Protein AF-A0A9D2FN39-F1 (afdb_monomer_lite)

Structure (mmCIF, N/CA/C/O backbone):
data_AF-A0A9D2FN39-F1
#
_entry.id   AF-A0A9D2FN39-F1
#
loop_
_atom_site.group_PDB
_atom_site.id
_atom_site.type_symbol
_atom_site.label_atom_id
_atom_site.label_alt_id
_atom_site.label_comp_id
_atom_site.label_asym_id
_atom_site.label_entity_id
_atom_site.label_seq_id
_atom_site.pdbx_PDB_ins_code
_atom_site.Cartn_x
_atom_site.Cartn_y
_atom_site.Cartn_z
_atom_site.occupancy
_atom_site.B_iso_or_equiv
_atom_site.auth_seq_id
_atom_site.auth_comp_id
_atom_site.auth_asym_id
_atom_site.auth_atom_id
_atom_site.pdbx_PDB_model_num
ATOM 1 N N . MET A 1 1 ? 15.180 -17.647 -5.993 1.00 77.38 1 MET A N 1
ATOM 2 C CA . MET A 1 1 ? 15.152 -17.424 -7.448 1.00 77.38 1 MET A CA 1
ATOM 3 C C . MET A 1 1 ? 16.077 -18.434 -8.099 1.00 77.38 1 MET A C 1
ATOM 5 O O . MET A 1 1 ? 17.268 -18.437 -7.786 1.00 77.38 1 MET A O 1
ATOM 9 N N . LYS A 1 2 ? 15.514 -19.342 -8.891 1.00 93.94 2 LYS A N 1
ATOM 10 C CA . LYS A 1 2 ? 16.241 -20.324 -9.701 1.00 93.94 2 LYS A CA 1
ATOM 11 C C . LYS A 1 2 ? 17.017 -19.603 -10.814 1.00 93.94 2 LYS A C 1
ATOM 13 O O . LYS A 1 2 ? 16.816 -18.412 -11.041 1.00 93.94 2 LYS A O 1
ATOM 18 N N . SER A 1 3 ? 17.946 -20.296 -11.466 1.00 92.12 3 SER A N 1
ATOM 19 C CA . SER A 1 3 ? 18.763 -19.712 -12.542 1.00 92.12 3 SER A CA 1
ATOM 20 C C . SER A 1 3 ? 17.920 -19.317 -13.755 1.00 92.12 3 SER A C 1
ATOM 22 O O . SER A 1 3 ? 17.995 -18.175 -14.187 1.00 92.12 3 SER A O 1
ATOM 24 N N . TRP A 1 4 ? 17.048 -20.212 -14.217 1.00 92.31 4 TRP A N 1
ATOM 25 C CA . TRP A 1 4 ? 16.188 -19.981 -15.381 1.00 92.31 4 TRP A CA 1
ATOM 26 C C . TRP A 1 4 ? 15.209 -18.810 -15.182 1.00 92.31 4 TRP A C 1
ATOM 28 O O . TRP A 1 4 ? 15.008 -18.028 -16.100 1.00 92.31 4 TRP A O 1
ATOM 38 N N . GLU A 1 5 ? 14.695 -18.586 -13.965 1.00 90.94 5 GLU A N 1
ATOM 39 C CA . GLU A 1 5 ? 13.872 -17.399 -13.658 1.00 90.94 5 GLU A CA 1
ATOM 40 C C . GLU A 1 5 ? 14.658 -16.094 -13.865 1.00 90.94 5 GLU A C 1
ATOM 42 O O . GLU A 1 5 ? 14.114 -15.096 -14.332 1.00 90.94 5 GLU A O 1
ATOM 47 N N . LYS A 1 6 ? 15.954 -16.074 -13.516 1.00 90.75 6 LYS A N 1
ATOM 48 C CA . LYS A 1 6 ? 16.808 -14.893 -13.723 1.00 90.75 6 LYS A CA 1
ATOM 49 C C . LYS A 1 6 ? 17.036 -14.632 -15.205 1.00 90.75 6 LYS A C 1
ATOM 51 O O . LYS A 1 6 ? 17.062 -13.474 -15.606 1.00 90.75 6 LYS A O 1
ATOM 56 N N . GLU A 1 7 ? 17.213 -15.696 -15.981 1.00 94.06 7 GLU A N 1
ATOM 57 C CA . GLU A 1 7 ? 17.389 -15.629 -17.432 1.00 94.06 7 GLU A CA 1
ATOM 58 C C . GLU A 1 7 ? 16.121 -15.086 -18.096 1.00 94.06 7 GLU A C 1
ATOM 60 O O . GLU A 1 7 ? 16.196 -14.116 -18.843 1.00 94.06 7 GLU A O 1
ATOM 65 N N . GLU A 1 8 ? 14.947 -15.609 -17.733 1.00 91.56 8 GLU A N 1
ATOM 66 C CA . GLU A 1 8 ? 13.656 -15.094 -18.199 1.00 91.56 8 GLU A CA 1
ATOM 67 C C . GLU A 1 8 ? 13.478 -13.614 -17.8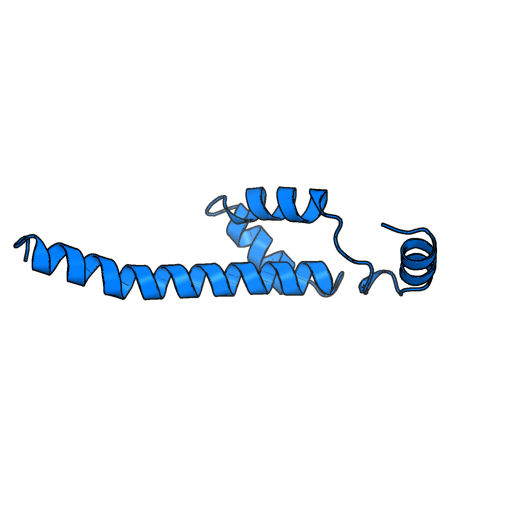42 1.00 91.56 8 GLU A C 1
ATOM 69 O O . GLU A 1 8 ? 13.189 -12.796 -18.715 1.00 91.56 8 GLU A O 1
ATOM 74 N N . ILE A 1 9 ? 13.720 -13.231 -16.583 1.00 91.19 9 ILE A N 1
ATOM 75 C CA . ILE A 1 9 ? 13.611 -11.834 -16.140 1.00 91.19 9 ILE A CA 1
ATOM 76 C C . ILE A 1 9 ? 14.582 -10.925 -16.905 1.00 91.19 9 ILE A C 1
ATOM 78 O O . ILE A 1 9 ? 14.217 -9.797 -17.233 1.00 91.19 9 ILE A O 1
ATOM 82 N N . ALA A 1 10 ? 15.789 -11.403 -17.218 1.00 91.19 10 ALA A N 1
ATOM 83 C CA . ALA A 1 10 ? 16.779 -10.644 -17.980 1.00 91.19 10 ALA A CA 1
ATOM 84 C C . ALA A 1 10 ? 16.340 -10.372 -19.429 1.00 91.19 10 ALA A C 1
ATOM 86 O O . ALA A 1 10 ? 16.799 -9.400 -20.026 1.00 91.19 10 ALA A O 1
ATOM 87 N N . THR A 1 11 ? 15.436 -11.187 -19.983 1.00 94.38 11 THR A N 1
ATOM 88 C CA . THR A 1 11 ? 14.850 -10.958 -21.316 1.00 94.38 11 THR A CA 1
ATOM 89 C C . THR A 1 11 ? 13.659 -9.996 -21.312 1.00 94.38 11 THR A C 1
ATOM 91 O O . THR A 1 11 ? 13.241 -9.534 -22.376 1.00 94.38 11 THR A O 1
ATOM 94 N N . LEU A 1 12 ? 13.098 -9.667 -20.141 1.00 92.06 12 LEU A N 1
ATOM 95 C CA . LEU A 1 12 ? 11.941 -8.779 -20.051 1.00 92.06 12 LEU A CA 1
ATOM 96 C C . LEU A 1 12 ? 12.321 -7.326 -20.377 1.00 92.06 12 LEU A C 1
ATOM 98 O O . LEU A 1 12 ? 13.382 -6.848 -19.969 1.00 92.06 12 LEU A O 1
ATOM 102 N N . PRO A 1 13 ? 11.420 -6.555 -21.013 1.00 92.75 13 PRO A N 1
ATOM 103 C CA . PRO A 1 13 ? 11.592 -5.113 -21.106 1.00 92.75 13 PRO A CA 1
ATOM 104 C C . PRO A 1 13 ? 11.679 -4.495 -19.706 1.00 92.75 13 PRO A C 1
ATOM 106 O O . PRO A 1 13 ? 10.914 -4.874 -18.817 1.00 92.75 13 PRO A O 1
ATOM 109 N N . GLU A 1 14 ? 12.526 -3.477 -19.531 1.00 88.69 14 GLU A N 1
ATOM 110 C CA . GLU A 1 14 ? 12.813 -2.841 -18.230 1.00 88.69 14 GLU A CA 1
ATOM 111 C C . GLU A 1 14 ? 11.542 -2.490 -17.430 1.00 88.69 14 GLU A C 1
ATOM 113 O O . GLU A 1 14 ? 11.454 -2.683 -16.218 1.00 88.69 14 GLU A O 1
ATOM 118 N N . LYS A 1 15 ? 10.494 -2.043 -18.128 1.00 91.69 15 LYS A N 1
ATOM 119 C CA . LYS A 1 15 ? 9.201 -1.652 -17.551 1.00 91.69 15 LYS A CA 1
ATOM 120 C C . LYS A 1 15 ? 8.459 -2.789 -16.825 1.00 91.69 15 LYS A C 1
ATOM 122 O O . LYS A 1 15 ? 7.600 -2.500 -15.983 1.00 91.69 15 LYS A O 1
ATOM 127 N N . TYR A 1 16 ? 8.738 -4.041 -17.182 1.00 92.62 16 TYR A N 1
ATOM 128 C CA . TYR A 1 16 ? 8.089 -5.249 -16.663 1.00 92.62 16 TYR A CA 1
ATOM 129 C C . TYR A 1 16 ? 8.966 -6.040 -15.694 1.00 92.62 16 TYR A C 1
ATOM 131 O O . TYR A 1 16 ? 8.488 -7.021 -15.127 1.00 92.62 16 TYR A O 1
ATOM 139 N N . VAL A 1 17 ? 10.206 -5.602 -15.462 1.00 91.19 17 VAL A N 1
ATOM 140 C CA . VAL A 1 17 ? 11.084 -6.232 -14.477 1.00 91.19 17 VAL A CA 1
ATOM 141 C C . VAL A 1 17 ? 10.397 -6.196 -13.104 1.00 91.19 17 VAL A C 1
ATOM 143 O O . VAL A 1 17 ? 9.937 -5.128 -12.672 1.00 91.19 17 VAL A O 1
ATOM 146 N N . PRO A 1 18 ? 10.266 -7.350 -12.423 1.00 91.44 18 PRO A N 1
ATOM 147 C CA . PRO A 1 18 ? 9.550 -7.434 -11.161 1.00 91.44 18 PRO A CA 1
ATOM 148 C C . PRO A 1 18 ? 10.238 -6.595 -10.083 1.00 91.44 18 PRO A C 1
ATOM 150 O O . PRO A 1 18 ? 11.462 -6.456 -10.055 1.00 91.44 18 PRO A O 1
ATOM 153 N N . LEU A 1 19 ? 9.446 -6.050 -9.155 1.00 91.25 19 LEU A N 1
ATOM 154 C CA . LEU A 1 19 ? 10.019 -5.403 -7.978 1.00 91.25 19 LEU A CA 1
ATOM 155 C C . LEU A 1 19 ? 10.710 -6.445 -7.099 1.00 91.25 19 LEU A C 1
ATOM 157 O O . LEU A 1 19 ? 10.112 -7.455 -6.734 1.00 91.25 19 LEU A O 1
ATOM 161 N N . GLY A 1 20 ? 11.942 -6.152 -6.689 1.00 91.25 20 GLY A N 1
ATOM 162 C CA . GLY A 1 20 ? 12.611 -6.936 -5.658 1.00 91.25 20 GLY A CA 1
ATOM 163 C C . GLY A 1 20 ? 11.890 -6.825 -4.312 1.00 91.25 20 GLY A C 1
ATOM 164 O O . GLY A 1 20 ? 11.333 -5.776 -3.978 1.00 91.25 20 GLY A O 1
ATOM 165 N N . ALA A 1 21 ? 11.959 -7.883 -3.501 1.00 91.81 21 ALA A N 1
ATOM 166 C CA . ALA A 1 21 ? 11.316 -7.932 -2.184 1.00 91.81 21 ALA A CA 1
ATOM 167 C C . ALA A 1 21 ? 11.728 -6.759 -1.272 1.00 91.81 21 ALA A C 1
ATOM 169 O O . ALA A 1 21 ? 10.883 -6.148 -0.622 1.00 91.81 21 ALA A O 1
ATOM 170 N N . TRP A 1 22 ? 13.009 -6.374 -1.292 1.00 94.06 22 TRP A N 1
ATOM 171 C CA . TRP A 1 22 ? 13.515 -5.218 -0.544 1.00 94.06 22 TRP A CA 1
ATOM 172 C C . TRP A 1 22 ? 12.893 -3.892 -0.984 1.00 94.06 22 TRP A C 1
ATOM 174 O O . TRP A 1 22 ? 12.575 -3.053 -0.146 1.00 94.06 22 TRP A O 1
ATOM 184 N N . MET A 1 23 ? 12.671 -3.707 -2.287 1.00 92.56 23 MET A N 1
ATOM 185 C CA . MET A 1 23 ? 11.984 -2.516 -2.784 1.00 92.56 23 MET A CA 1
ATOM 186 C C . MET A 1 23 ? 10.528 -2.516 -2.330 1.00 92.56 23 MET A C 1
ATOM 188 O O . MET A 1 23 ? 10.050 -1.483 -1.877 1.00 92.56 23 MET A O 1
ATOM 192 N N . MET A 1 24 ? 9.830 -3.656 -2.400 1.00 92.94 24 MET A N 1
ATOM 193 C CA . MET A 1 24 ? 8.450 -3.764 -1.905 1.00 92.94 24 MET A CA 1
ATOM 194 C C . MET A 1 24 ? 8.359 -3.410 -0.417 1.00 92.94 24 MET A C 1
ATOM 196 O O . MET A 1 24 ? 7.451 -2.678 -0.026 1.00 92.94 24 MET A O 1
ATOM 200 N N . LEU A 1 25 ? 9.319 -3.859 0.397 1.00 95.62 25 LEU A N 1
ATOM 201 C CA . LEU A 1 25 ? 9.399 -3.506 1.814 1.00 95.62 25 LEU A CA 1
ATOM 202 C C . LEU A 1 25 ? 9.610 -1.998 2.015 1.00 95.62 25 LEU A C 1
ATOM 204 O O . LEU A 1 25 ? 8.843 -1.368 2.737 1.00 95.62 25 LEU A O 1
ATOM 208 N N . LEU A 1 26 ? 10.599 -1.401 1.345 1.00 94.94 26 LEU A N 1
ATOM 209 C CA . LEU A 1 26 ? 10.874 0.037 1.448 1.00 94.94 26 LEU A CA 1
ATOM 210 C C . LEU A 1 26 ? 9.678 0.880 0.997 1.00 94.94 26 LEU A C 1
ATOM 212 O O . LEU A 1 26 ? 9.295 1.822 1.686 1.00 94.94 26 LEU A O 1
ATOM 216 N N . TYR A 1 27 ? 9.042 0.512 -0.117 1.00 94.81 27 TYR A N 1
ATOM 217 C CA . TYR A 1 27 ? 7.812 1.157 -0.568 1.00 94.81 27 TYR A CA 1
ATOM 218 C C . TYR A 1 27 ? 6.692 1.014 0.459 1.00 94.81 27 TYR A C 1
ATOM 220 O O . TYR A 1 27 ? 5.985 1.982 0.696 1.00 94.81 27 TYR A O 1
ATOM 228 N N . SER A 1 28 ? 6.556 -0.146 1.105 1.00 95.19 28 SER A N 1
ATOM 229 C CA . SER A 1 28 ? 5.546 -0.359 2.149 1.00 95.19 28 SER A CA 1
ATOM 230 C C . SER A 1 28 ? 5.745 0.583 3.335 1.00 95.19 28 SER A C 1
ATOM 232 O O . SER A 1 28 ? 4.785 1.189 3.806 1.00 95.19 28 SER A O 1
ATOM 234 N N . VAL A 1 29 ? 6.993 0.759 3.782 1.00 95.31 29 VAL A N 1
ATOM 235 C CA . VAL A 1 29 ? 7.334 1.708 4.852 1.00 95.31 29 VAL A CA 1
ATOM 236 C C . VAL A 1 29 ? 7.010 3.135 4.420 1.00 95.31 29 VAL A C 1
ATOM 238 O O . VAL A 1 29 ? 6.312 3.840 5.139 1.00 95.31 29 VAL A O 1
ATOM 241 N N . VAL A 1 30 ? 7.447 3.548 3.226 1.00 95.19 30 VAL A N 1
ATOM 242 C CA . VAL A 1 30 ? 7.190 4.903 2.715 1.00 95.19 30 VAL A CA 1
ATOM 243 C C . VAL A 1 30 ? 5.695 5.163 2.563 1.00 95.19 30 VAL A C 1
ATOM 245 O O . VAL A 1 30 ? 5.221 6.198 3.013 1.00 95.19 30 VAL A O 1
ATOM 248 N N . PHE A 1 31 ? 4.939 4.240 1.968 1.00 94.88 31 PHE A N 1
ATOM 249 C CA . PHE A 1 31 ? 3.502 4.405 1.746 1.00 94.88 31 PHE A CA 1
ATOM 250 C C . PHE A 1 31 ? 2.708 4.447 3.050 1.00 94.88 31 PHE A C 1
ATOM 252 O O . PHE A 1 31 ? 1.703 5.150 3.098 1.00 94.88 31 PHE A O 1
ATOM 259 N N . SER A 1 32 ? 3.198 3.791 4.108 1.00 93.06 32 SER A N 1
ATOM 260 C CA . SER A 1 32 ? 2.600 3.832 5.448 1.00 93.06 32 SER A CA 1
ATOM 261 C C . SER A 1 32 ? 2.717 5.196 6.136 1.00 93.06 32 SER A C 1
ATOM 263 O O . SER A 1 32 ? 1.940 5.479 7.046 1.00 93.06 32 SER A O 1
ATOM 265 N N . ILE A 1 33 ? 3.662 6.049 5.722 1.00 94.19 33 ILE A N 1
ATOM 266 C CA . ILE A 1 33 ? 3.864 7.372 6.323 1.00 94.19 33 ILE A CA 1
ATOM 267 C C . ILE A 1 33 ? 2.785 8.338 5.798 1.00 94.19 33 ILE A C 1
ATOM 269 O O . ILE A 1 33 ? 2.710 8.575 4.588 1.00 94.19 33 ILE A O 1
ATOM 273 N N . PRO A 1 34 ? 1.967 8.950 6.673 1.00 88.69 34 PRO A N 1
ATOM 274 C CA . PRO A 1 34 ? 0.960 9.912 6.242 1.00 88.69 34 PRO A CA 1
ATOM 275 C C . PRO A 1 34 ? 1.602 11.176 5.648 1.00 88.69 34 PRO A C 1
ATOM 277 O O . PRO A 1 34 ? 2.762 11.498 5.910 1.00 88.69 34 PRO A O 1
ATOM 280 N N . LEU A 1 35 ? 0.824 11.918 4.855 1.00 90.94 35 LEU A N 1
ATOM 281 C CA . LEU A 1 35 ? 1.240 13.129 4.132 1.00 90.94 35 LEU A CA 1
ATOM 282 C C . LEU A 1 35 ? 2.309 12.864 3.058 1.00 90.94 35 LEU A C 1
ATOM 284 O O . LEU A 1 35 ? 1.973 12.737 1.882 1.00 90.94 35 LEU A O 1
ATOM 288 N N . PHE A 1 36 ? 3.584 12.750 3.437 1.00 91.56 36 PHE A N 1
ATOM 289 C CA . PHE A 1 36 ? 4.691 12.602 2.484 1.00 91.56 36 PHE A CA 1
ATOM 290 C C . PHE A 1 36 ? 4.629 11.275 1.723 1.00 91.56 36 PHE A C 1
ATOM 292 O O . PHE A 1 36 ? 4.791 11.247 0.500 1.00 91.56 36 PHE A O 1
ATOM 299 N N . GLY A 1 37 ? 4.336 10.182 2.429 1.00 92.44 37 GLY A N 1
ATOM 300 C CA . GLY A 1 37 ? 4.192 8.862 1.823 1.00 92.44 37 GLY A CA 1
ATOM 301 C C . GLY A 1 37 ? 3.014 8.784 0.863 1.00 92.44 37 GLY A C 1
ATOM 302 O O . GLY A 1 37 ? 3.123 8.172 -0.197 1.00 92.44 37 GLY A O 1
ATOM 303 N N . TRP A 1 38 ? 1.917 9.475 1.174 1.00 93.81 38 TRP A N 1
ATOM 304 C CA . TRP A 1 38 ? 0.718 9.503 0.335 1.00 93.81 38 TRP A CA 1
ATOM 305 C C . TRP A 1 38 ? 0.902 10.326 -0.941 1.00 93.81 38 TRP A C 1
ATOM 307 O O . TRP A 1 38 ? 0.469 9.893 -2.008 1.00 93.81 38 TRP A O 1
ATOM 317 N N . ILE A 1 39 ? 1.604 11.461 -0.877 1.00 95.19 39 ILE A N 1
ATOM 318 C CA . ILE A 1 39 ? 1.969 12.218 -2.086 1.00 95.19 39 ILE A CA 1
ATOM 319 C C . ILE A 1 39 ? 2.816 11.333 -3.011 1.00 95.19 39 ILE A C 1
ATOM 321 O O . ILE A 1 39 ? 2.544 11.221 -4.210 1.00 95.19 39 ILE A O 1
ATOM 325 N N . TYR A 1 40 ? 3.812 10.643 -2.448 1.00 95.56 40 TYR A N 1
ATOM 326 C CA . TYR A 1 40 ? 4.665 9.739 -3.213 1.00 95.56 40 TYR A CA 1
ATOM 327 C C . TYR A 1 40 ? 3.918 8.501 -3.742 1.00 95.56 40 TYR A C 1
ATOM 329 O O . TYR A 1 40 ? 4.178 8.048 -4.860 1.00 95.56 40 TYR A O 1
ATOM 337 N N . LEU A 1 41 ? 2.957 7.979 -2.978 1.00 96.25 41 LEU A N 1
ATOM 338 C CA . LEU A 1 41 ? 2.066 6.890 -3.375 1.00 96.25 41 LEU A CA 1
ATOM 339 C C . LEU A 1 41 ? 1.252 7.263 -4.617 1.00 96.25 41 LEU A C 1
ATOM 341 O O . LEU A 1 41 ? 1.253 6.513 -5.595 1.00 96.25 41 LEU A O 1
ATOM 345 N N . VAL A 1 42 ? 0.610 8.436 -4.613 1.00 95.38 42 VAL A N 1
ATOM 346 C CA . VAL A 1 42 ? -0.168 8.934 -5.759 1.00 95.38 42 VAL A CA 1
ATOM 347 C C . VAL A 1 42 ? 0.737 9.134 -6.975 1.00 95.38 42 VAL A C 1
ATOM 349 O O . VAL A 1 42 ? 0.406 8.679 -8.072 1.00 95.38 42 VAL A O 1
ATOM 352 N N . TYR A 1 43 ? 1.925 9.716 -6.784 1.00 95.69 43 TYR A N 1
ATOM 353 C CA . TYR A 1 43 ? 2.925 9.820 -7.847 1.00 95.69 43 TYR A CA 1
ATOM 354 C C . TYR A 1 43 ? 3.271 8.444 -8.444 1.00 95.69 43 TYR A C 1
ATOM 356 O O . TYR A 1 43 ? 3.255 8.263 -9.665 1.00 95.69 43 TYR A O 1
ATOM 364 N N . CYS A 1 44 ? 3.527 7.440 -7.599 1.00 94.62 44 CYS A N 1
ATOM 365 C CA . CYS A 1 44 ? 3.837 6.081 -8.041 1.00 94.62 44 CYS A CA 1
ATOM 366 C C . CYS A 1 44 ? 2.654 5.392 -8.743 1.00 94.62 44 CYS A C 1
ATOM 368 O O . CYS A 1 44 ? 2.878 4.624 -9.680 1.00 94.62 44 CYS A O 1
ATOM 370 N N . ALA A 1 45 ? 1.412 5.687 -8.349 1.00 95.19 45 ALA A N 1
ATOM 371 C CA . ALA A 1 45 ? 0.197 5.142 -8.960 1.00 95.19 45 ALA A CA 1
ATOM 372 C C . ALA A 1 45 ? -0.104 5.723 -10.359 1.00 95.19 45 ALA A C 1
ATOM 374 O O . ALA A 1 45 ? -0.718 5.044 -11.197 1.00 95.19 45 ALA A O 1
ATOM 375 N N . CYS A 1 46 ? 0.353 6.950 -10.624 1.00 93.44 46 CYS A N 1
ATOM 376 C CA . CYS A 1 46 ? 0.200 7.638 -11.909 1.00 93.44 46 CYS A CA 1
ATOM 377 C C . CYS A 1 46 ? 1.417 7.471 -12.839 1.00 93.44 46 CYS A C 1
ATOM 379 O O . CYS A 1 46 ? 1.281 7.555 -14.058 1.00 93.44 46 CYS A O 1
ATOM 381 N N . SER A 1 47 ? 2.605 7.187 -12.296 1.00 91.25 47 SER A N 1
ATOM 382 C CA . SER A 1 47 ? 3.848 7.061 -13.070 1.00 91.25 47 SER A CA 1
ATOM 383 C C . SER A 1 47 ? 3.794 5.939 -14.118 1.00 91.25 47 SER A C 1
ATOM 385 O O . SER A 1 47 ? 3.501 4.786 -13.809 1.00 91.25 47 SER A O 1
ATOM 387 N N . ALA A 1 48 ? 4.154 6.238 -15.370 1.00 82.56 48 ALA A N 1
ATOM 388 C CA . ALA A 1 48 ? 4.215 5.245 -16.450 1.00 82.56 48 ALA A CA 1
ATOM 389 C C . ALA A 1 48 ? 5.532 4.444 -16.507 1.00 82.56 48 ALA A C 1
ATOM 391 O O . ALA A 1 48 ? 5.649 3.532 -17.327 1.00 82.56 48 ALA A O 1
ATOM 392 N N . ARG A 1 49 ? 6.507 4.770 -15.645 1.00 82.56 49 ARG A N 1
ATOM 393 C CA . ARG A 1 49 ? 7.896 4.291 -15.746 1.00 82.56 49 ARG A CA 1
ATOM 394 C C . ARG A 1 49 ? 8.068 2.795 -15.452 1.00 82.56 49 ARG A C 1
ATOM 396 O O . ARG A 1 49 ? 8.885 2.162 -16.101 1.00 82.56 49 ARG A O 1
ATOM 403 N N . SER A 1 50 ? 7.310 2.216 -14.523 1.00 89.94 50 SER A N 1
ATOM 404 C CA . SER A 1 50 ? 7.365 0.771 -14.250 1.00 89.94 50 SER A CA 1
ATOM 405 C C . SER A 1 50 ? 5.990 0.223 -13.887 1.00 89.94 50 SER A C 1
ATOM 407 O O . SER A 1 50 ? 5.301 0.756 -13.013 1.00 89.94 50 SER A O 1
ATOM 409 N N . VAL A 1 51 ? 5.566 -0.840 -14.580 1.00 92.81 51 VAL A N 1
ATOM 410 C CA . VAL A 1 51 ? 4.233 -1.429 -14.379 1.00 92.81 51 VAL A CA 1
ATOM 411 C C . VAL A 1 51 ? 4.096 -2.041 -12.981 1.00 92.81 51 VAL A C 1
ATOM 413 O O . VAL A 1 51 ? 3.110 -1.704 -12.322 1.00 92.81 51 VAL A O 1
ATOM 416 N N . PRO A 1 52 ? 5.060 -2.839 -12.472 1.00 93.94 52 PRO A N 1
ATOM 417 C CA . PRO A 1 52 ? 4.912 -3.479 -11.164 1.00 93.94 52 PRO A CA 1
ATOM 418 C C . PRO A 1 52 ? 4.891 -2.483 -9.995 1.00 93.94 52 PRO A C 1
ATOM 420 O O . PRO A 1 52 ? 4.159 -2.674 -9.029 1.00 93.94 52 PRO A O 1
ATOM 423 N N . ARG A 1 53 ? 5.631 -1.366 -10.085 1.00 95.00 53 ARG A N 1
ATOM 424 C CA . ARG A 1 53 ? 5.578 -0.310 -9.053 1.00 95.00 53 ARG A CA 1
ATOM 425 C C . ARG A 1 53 ? 4.207 0.349 -9.019 1.00 95.00 53 ARG A C 1
ATOM 427 O O . ARG A 1 53 ? 3.668 0.624 -7.952 1.00 95.00 53 ARG A O 1
ATOM 434 N N . ARG A 1 54 ? 3.653 0.609 -10.202 1.00 95.31 54 ARG A N 1
ATOM 435 C CA . ARG A 1 54 ? 2.353 1.250 -10.356 1.00 95.31 54 ARG A CA 1
ATOM 436 C C . ARG A 1 54 ? 1.218 0.366 -9.856 1.00 95.31 54 ARG A C 1
ATOM 438 O O . ARG A 1 54 ? 0.327 0.868 -9.177 1.00 95.31 54 ARG A O 1
ATOM 445 N N . SER A 1 55 ? 1.229 -0.927 -10.182 1.00 94.81 55 SER A N 1
ATOM 446 C CA . SER A 1 55 ? 0.233 -1.863 -9.651 1.00 94.81 55 SER A CA 1
ATOM 447 C C . SER A 1 55 ? 0.354 -1.992 -8.133 1.00 94.81 55 SER A C 1
ATOM 449 O O . SER A 1 55 ? -0.668 -1.947 -7.456 1.00 94.81 55 SER A O 1
ATOM 451 N N . PHE A 1 56 ? 1.575 -2.035 -7.590 1.00 95.88 56 PHE A N 1
ATOM 452 C CA . PHE A 1 56 ? 1.797 -2.054 -6.143 1.00 95.88 56 PHE A CA 1
ATOM 453 C C . PHE A 1 56 ? 1.259 -0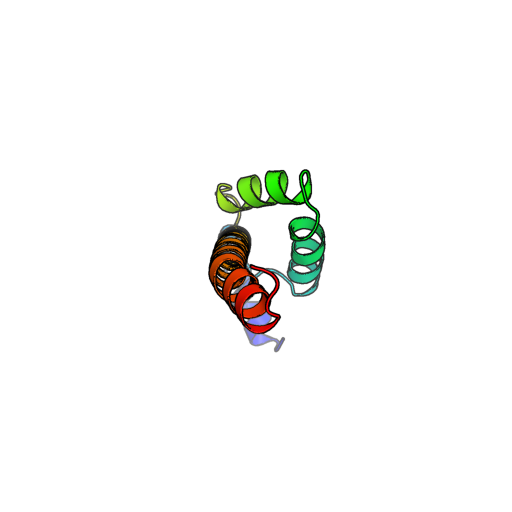.792 -5.450 1.00 95.88 56 PHE A C 1
ATOM 455 O O . PHE A 1 56 ? 0.539 -0.893 -4.463 1.00 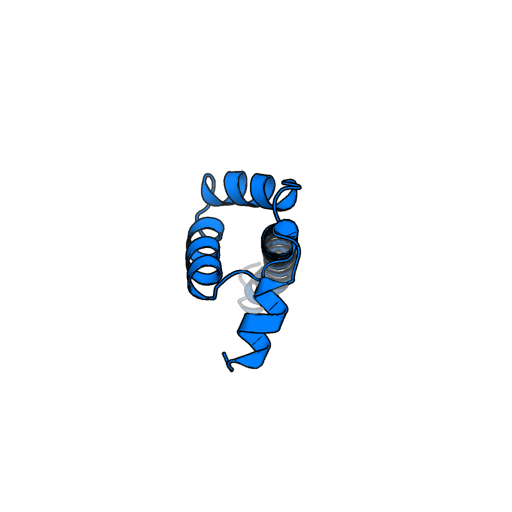95.88 56 PHE A O 1
ATOM 462 N N . ALA A 1 57 ? 1.513 0.397 -6.000 1.00 96.62 57 ALA A N 1
ATOM 463 C CA . ALA A 1 57 ? 0.955 1.644 -5.473 1.00 96.62 57 ALA A CA 1
ATOM 464 C C . ALA A 1 57 ? -0.587 1.663 -5.520 1.00 96.62 57 ALA A C 1
ATOM 466 O O . ALA A 1 57 ? -1.244 2.052 -4.560 1.00 96.62 57 ALA A O 1
ATOM 467 N N . ARG A 1 58 ? -1.197 1.186 -6.610 1.00 96.31 58 ARG A N 1
ATOM 468 C CA . ARG A 1 58 ? -2.665 1.092 -6.710 1.00 96.31 58 ARG A CA 1
ATOM 469 C C . ARG A 1 58 ? -3.254 0.095 -5.713 1.00 96.31 58 ARG A C 1
ATOM 471 O O . ARG A 1 58 ? -4.302 0.379 -5.145 1.00 96.31 58 ARG A O 1
ATOM 478 N N . TYR A 1 59 ? -2.571 -1.023 -5.467 1.00 96.06 59 TYR A N 1
ATOM 479 C CA . TYR A 1 59 ? -2.937 -1.962 -4.406 1.00 96.06 59 TYR A CA 1
ATOM 480 C C . TYR A 1 59 ? -2.974 -1.270 -3.036 1.00 96.06 59 TYR A C 1
ATOM 482 O O . TYR A 1 59 ? -3.961 -1.407 -2.323 1.00 96.06 59 TYR A O 1
ATOM 490 N N . TRP A 1 60 ? -1.965 -0.460 -2.702 1.00 96.69 60 TRP A N 1
ATOM 491 C CA . TRP A 1 60 ? -1.940 0.309 -1.451 1.00 96.69 60 TRP A CA 1
ATOM 492 C C . TRP A 1 60 ? -3.090 1.316 -1.340 1.00 96.69 60 TRP A C 1
ATOM 494 O O . TRP A 1 60 ? -3.703 1.427 -0.282 1.00 96.69 60 TRP A O 1
ATOM 504 N N . ILE A 1 61 ? -3.436 2.008 -2.430 1.00 96.38 61 ILE A N 1
ATOM 505 C CA . ILE A 1 61 ? -4.602 2.908 -2.455 1.00 96.38 61 ILE A CA 1
ATOM 506 C C . ILE A 1 61 ? -5.893 2.126 -2.175 1.00 96.38 61 ILE A C 1
ATOM 508 O O . ILE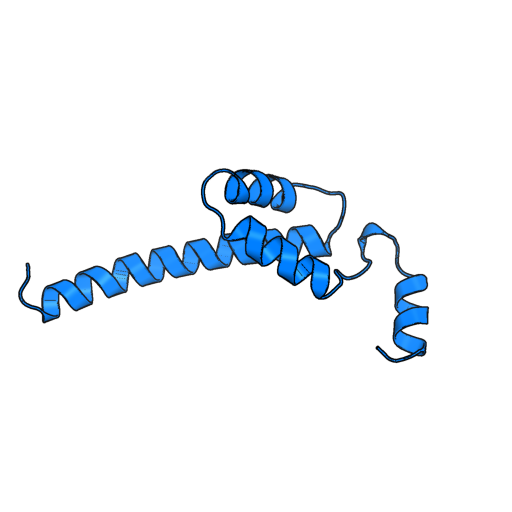 A 1 61 ? -6.694 2.543 -1.342 1.00 96.38 61 ILE A O 1
ATOM 512 N N . ILE A 1 62 ? -6.086 0.980 -2.836 1.00 97.12 62 ILE A N 1
ATOM 513 C CA . ILE A 1 62 ? -7.263 0.126 -2.618 1.00 97.12 62 ILE A CA 1
ATOM 514 C C . ILE A 1 62 ? -7.293 -0.395 -1.178 1.00 97.12 62 ILE A C 1
ATOM 516 O O . ILE A 1 62 ? -8.347 -0.372 -0.550 1.00 97.12 62 ILE A O 1
ATOM 520 N N . LEU A 1 63 ? -6.148 -0.806 -0.628 1.00 96.19 63 LEU A N 1
ATOM 521 C CA . LEU A 1 63 ? -6.038 -1.251 0.758 1.00 96.19 63 LEU A CA 1
ATOM 522 C C . LEU A 1 63 ? -6.482 -0.153 1.733 1.00 96.19 63 LEU A C 1
ATOM 524 O O . LEU A 1 63 ? -7.279 -0.428 2.627 1.00 96.19 63 LEU A O 1
ATOM 528 N N . TYR A 1 64 ? -6.041 1.094 1.533 1.00 95.44 64 TYR A N 1
ATOM 529 C CA . TYR A 1 64 ? -6.497 2.222 2.348 1.00 95.44 64 TYR A CA 1
ATOM 530 C C . TYR A 1 64 ? -8.004 2.449 2.247 1.00 95.44 64 TYR A C 1
ATOM 532 O O . TYR A 1 64 ? -8.653 2.641 3.272 1.00 95.44 64 TYR A O 1
ATOM 540 N N . LEU A 1 65 ? -8.575 2.378 1.041 1.00 96.25 65 LEU A N 1
ATOM 541 C CA . LEU A 1 65 ? -10.022 2.504 0.853 1.00 96.25 65 LEU A CA 1
ATOM 542 C C . LEU A 1 65 ? -10.786 1.407 1.603 1.00 96.25 65 LEU A C 1
ATOM 544 O O . LEU A 1 65 ? -11.750 1.708 2.302 1.00 96.25 65 LEU 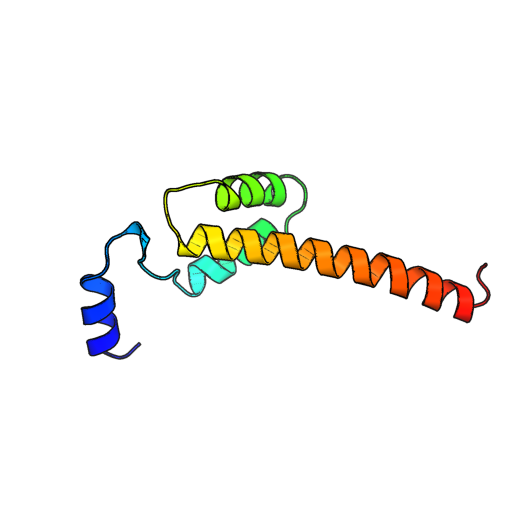A O 1
ATOM 548 N N . VAL A 1 66 ? -10.333 0.154 1.513 1.00 97.81 66 VAL A N 1
ATOM 549 C CA . VAL A 1 66 ? -10.941 -0.973 2.237 1.00 97.81 66 VAL A CA 1
ATOM 550 C C . VAL A 1 66 ? -10.863 -0.755 3.746 1.00 97.81 66 VAL A C 1
ATOM 552 O O . VAL A 1 66 ? -11.872 -0.903 4.429 1.00 97.81 66 VAL A O 1
ATOM 555 N N . VAL A 1 67 ? -9.704 -0.350 4.273 1.00 96.06 67 VAL A N 1
ATOM 556 C CA . VAL A 1 67 ? -9.533 -0.068 5.708 1.00 96.06 67 VAL A CA 1
ATOM 557 C C . VAL A 1 67 ? -10.466 1.052 6.171 1.00 96.06 67 VAL A C 1
ATOM 559 O O . VAL A 1 67 ? -11.081 0.918 7.224 1.00 96.06 67 VAL A O 1
ATOM 562 N N . ILE A 1 68 ? -10.625 2.121 5.385 1.00 96.06 68 ILE A N 1
ATOM 563 C CA . ILE A 1 68 ? -11.544 3.225 5.700 1.00 96.06 68 ILE A CA 1
ATOM 564 C C . ILE A 1 68 ? -12.994 2.734 5.745 1.00 96.06 68 ILE A C 1
ATOM 566 O O . ILE A 1 68 ? -13.705 3.041 6.699 1.00 96.06 68 ILE A O 1
ATOM 570 N N . VAL A 1 69 ? -13.431 1.947 4.756 1.00 97.62 69 VAL A N 1
ATOM 571 C CA . VAL A 1 69 ? -14.798 1.397 4.714 1.00 97.62 69 VAL A CA 1
ATOM 572 C C . VAL A 1 69 ? -15.049 0.466 5.900 1.00 97.62 69 VAL A C 1
ATOM 574 O O . VAL A 1 69 ? -16.068 0.591 6.576 1.00 97.62 69 VAL A O 1
ATOM 577 N N . VAL A 1 70 ? -14.109 -0.434 6.197 1.00 97.19 70 VAL A N 1
ATOM 578 C CA . VAL A 1 70 ? -14.213 -1.342 7.346 1.00 97.19 70 VAL A CA 1
ATOM 579 C C . VAL A 1 70 ? -14.253 -0.552 8.652 1.00 97.19 70 VAL A C 1
ATOM 581 O O . VAL A 1 70 ? -15.123 -0.803 9.479 1.00 97.19 70 VAL A O 1
ATOM 584 N N . ALA A 1 71 ? -13.378 0.439 8.836 1.00 95.88 71 ALA A N 1
ATOM 585 C CA . ALA A 1 71 ? -13.375 1.282 10.029 1.00 95.88 71 ALA A CA 1
ATOM 586 C C . ALA A 1 71 ? -14.692 2.061 10.185 1.00 95.88 71 ALA A C 1
ATOM 588 O O . ALA A 1 71 ? -15.234 2.121 11.286 1.00 95.88 71 ALA A O 1
ATOM 589 N N . ALA A 1 72 ? -15.242 2.592 9.089 1.00 95.69 72 ALA A N 1
ATOM 590 C CA . ALA A 1 72 ? -16.504 3.327 9.091 1.00 95.69 72 ALA A CA 1
ATOM 591 C C . ALA A 1 72 ? -17.708 2.467 9.511 1.00 95.69 72 ALA A C 1
ATOM 593 O O . ALA A 1 72 ? -18.662 3.003 10.064 1.00 95.69 72 ALA A O 1
ATOM 594 N N . VAL A 1 73 ? -17.670 1.150 9.285 1.00 95.94 73 VAL A N 1
ATOM 595 C CA . VAL A 1 73 ? -18.734 0.220 9.705 1.00 95.94 73 VAL A CA 1
ATOM 596 C C . VAL A 1 73 ? -18.471 -0.337 11.105 1.00 95.94 73 VAL A C 1
ATOM 598 O O . VAL A 1 73 ? -19.358 -0.354 11.959 1.00 95.94 73 VAL A O 1
ATOM 601 N N . VAL A 1 74 ? -17.240 -0.781 11.361 1.00 95.25 74 VAL A N 1
ATOM 602 C CA . VAL A 1 74 ? -16.877 -1.473 12.601 1.00 95.25 74 VAL A CA 1
ATOM 603 C C . VAL A 1 74 ? -16.877 -0.512 13.785 1.00 95.25 74 VAL A C 1
ATOM 605 O O . VAL A 1 74 ? -17.451 -0.841 14.820 1.00 95.25 74 VAL A O 1
ATOM 608 N N . VAL A 1 75 ? -16.302 0.687 13.654 1.00 93.56 75 VAL A N 1
ATOM 609 C CA . VAL A 1 75 ? -16.184 1.623 14.786 1.00 93.56 75 VAL A CA 1
ATOM 610 C C . VAL A 1 75 ? -17.558 2.005 15.357 1.00 93.56 75 VAL A C 1
ATOM 612 O O . VAL A 1 75 ? -17.742 1.826 16.563 1.00 93.56 75 VAL A O 1
ATOM 615 N N . PRO A 1 76 ? -18.560 2.433 14.561 1.00 92.56 76 PRO A N 1
ATOM 616 C CA . PRO A 1 76 ? -19.895 2.709 15.092 1.00 92.56 76 PRO A CA 1
ATOM 617 C C . PRO A 1 76 ? -20.563 1.481 15.713 1.00 92.56 76 PRO A C 1
ATOM 619 O O . PRO A 1 76 ? -21.175 1.597 16.771 1.00 92.56 76 PRO A O 1
ATOM 622 N N . SER A 1 77 ? -20.416 0.298 15.100 1.00 90.50 77 SER A N 1
ATOM 623 C CA . SER A 1 77 ? -21.012 -0.937 15.629 1.00 90.50 77 SER A CA 1
ATOM 624 C C . SER A 1 77 ? -20.460 -1.311 17.010 1.00 90.50 77 SER A C 1
ATOM 626 O O . SER A 1 77 ? -21.214 -1.675 17.913 1.00 90.50 77 SER A O 1
ATOM 628 N N . VAL A 1 78 ? -19.152 -1.131 17.212 1.00 91.12 78 VAL A N 1
ATOM 629 C CA . VAL A 1 78 ? -18.496 -1.357 18.500 1.00 91.12 78 VAL A CA 1
ATOM 630 C C . VAL A 1 78 ? -18.951 -0.308 19.512 1.00 91.12 78 VAL A C 1
ATOM 632 O O . VAL A 1 78 ? -19.339 -0.667 20.621 1.00 91.12 78 VAL A O 1
ATOM 635 N N . MET A 1 79 ? -18.988 0.971 19.137 1.00 90.31 79 MET A N 1
ATOM 636 C CA . MET A 1 79 ? -19.436 2.049 20.028 1.00 90.31 79 MET A CA 1
ATOM 637 C C . MET A 1 79 ? -20.891 1.869 20.486 1.00 90.31 79 MET A C 1
ATOM 639 O O . MET A 1 79 ? -21.183 2.072 21.666 1.00 90.31 79 MET A O 1
ATOM 643 N N . ALA A 1 80 ? -21.773 1.412 19.591 1.00 88.50 80 ALA A N 1
ATOM 644 C CA . ALA A 1 80 ? -23.156 1.073 19.914 1.00 88.50 80 ALA A CA 1
ATOM 645 C C . ALA A 1 80 ? -23.240 -0.108 20.898 1.00 88.50 80 ALA A C 1
ATOM 647 O O .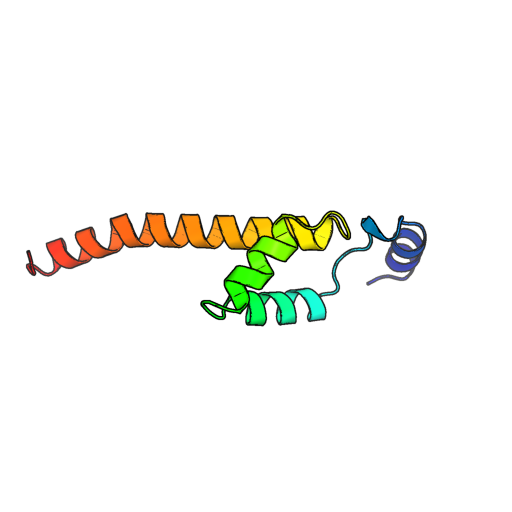 ALA A 1 80 ? -23.975 -0.039 21.879 1.00 88.50 80 ALA A O 1
ATOM 648 N N . SER A 1 81 ? -22.435 -1.161 20.698 1.00 85.62 81 SER A N 1
ATOM 649 C CA . SER A 1 81 ? -22.379 -2.307 21.624 1.00 85.62 81 SER A CA 1
ATOM 650 C C . SER A 1 81 ? -21.859 -1.946 23.019 1.00 85.62 81 SER A C 1
ATOM 652 O O . SER A 1 81 ? -22.259 -2.553 24.008 1.00 85.62 81 SER A O 1
ATOM 654 N N . MET A 1 82 ? -20.995 -0.932 23.117 1.00 85.69 82 MET A N 1
ATOM 655 C CA . MET A 1 82 ? -20.449 -0.442 24.384 1.00 85.69 82 MET A CA 1
ATOM 656 C C . MET A 1 82 ? -21.383 0.543 25.108 1.00 85.69 82 MET A C 1
ATOM 658 O O . MET A 1 82 ? -20.984 1.093 26.134 1.00 85.69 82 MET A O 1
ATOM 662 N N . GLY A 1 83 ? -22.591 0.797 24.585 1.00 73.19 83 GLY A N 1
ATOM 663 C CA . GLY A 1 83 ? -23.554 1.737 25.168 1.00 73.19 83 GLY A CA 1
ATOM 664 C C . GLY A 1 83 ? -23.069 3.191 25.177 1.00 73.19 83 GLY A C 1
ATOM 665 O O . GLY A 1 83 ? -23.499 3.974 26.017 1.00 73.19 83 GLY A O 1
ATOM 666 N N . LYS A 1 84 ? -22.130 3.549 24.289 1.00 62.44 84 LYS A N 1
ATOM 667 C CA . LYS A 1 84 ? -21.533 4.896 24.201 1.00 62.44 84 LYS A CA 1
ATOM 668 C C . LYS A 1 84 ? -22.213 5.790 23.150 1.00 62.44 84 LYS A C 1
ATOM 670 O O . LYS A 1 84 ? -21.560 6.684 22.614 1.00 62.44 84 LYS A O 1
ATOM 675 N N . LEU A 1 85 ? -23.485 5.537 22.843 1.00 53.94 85 LEU A N 1
ATOM 676 C CA . LEU A 1 85 ? -24.315 6.295 21.902 1.00 53.94 85 LEU A CA 1
ATOM 677 C C . LEU A 1 85 ? -25.676 6.591 22.526 1.00 53.94 85 LEU A C 1
ATOM 679 O O . LEU A 1 85 ? -26.254 5.644 23.103 1.00 53.94 85 LEU A O 1
#

Radius of gyration: 18.42 Å; chains: 1; bounding box: 43×34×46 Å

Secondary structure (DSSP, 8-state):
--HHHHHHHHHS-GGGPPPPHHHHHHHHHHHHSTTHHHHHHHHHHH--S-HHHHHHHHHHHHHHHHHHHHHHHHHHHHHHHTT--

Sequence (85 aa):
MKSWEKEEIATLPEKYVPLGAWMMLLYSVVFSIPLFGWIYLVYCACSARSVPRRSFARYWIILYLVVIVVAAVVVPSVMASMGKL

Foldseek 3Di:
DDPVVVVVLVPDDPQERADDPVNLVVLVVLCPDPPRSVVVLVVQLPDSRHDNSNVSSVVSVVVVVVVVVCCVPVVVVVCVVVVVD

pLDDT: mean 92.03, std 6.67, range [53.94, 97.81]